Protein AF-A0A3B0YKY9-F1 (afdb_monomer_lite)

Structure (mmCIF, N/CA/C/O backbone):
data_AF-A0A3B0YKY9-F1
#
_entry.id   AF-A0A3B0YKY9-F1
#
loop_
_atom_site.group_PDB
_atom_site.id
_atom_site.type_symbol
_atom_site.label_atom_id
_atom_site.label_alt_id
_atom_site.label_comp_id
_atom_site.label_asym_id
_atom_site.label_entity_id
_atom_site.label_seq_id
_atom_site.pdbx_PDB_ins_code
_atom_site.Cartn_x
_atom_site.Cartn_y
_atom_site.Cartn_z
_atom_site.occupancy
_atom_site.B_iso_or_equiv
_atom_site.auth_seq_id
_atom_site.auth_comp_id
_atom_site.auth_asym_id
_atom_site.auth_atom_id
_atom_site.pdbx_PDB_model_num
ATOM 1 N N . MET A 1 1 ? -10.842 27.990 55.192 1.00 49.34 1 MET A N 1
ATOM 2 C CA . MET A 1 1 ? -11.821 28.606 54.282 1.00 49.34 1 MET A CA 1
ATOM 3 C C . MET A 1 1 ? -11.087 29.762 53.635 1.00 49.34 1 MET A C 1
ATO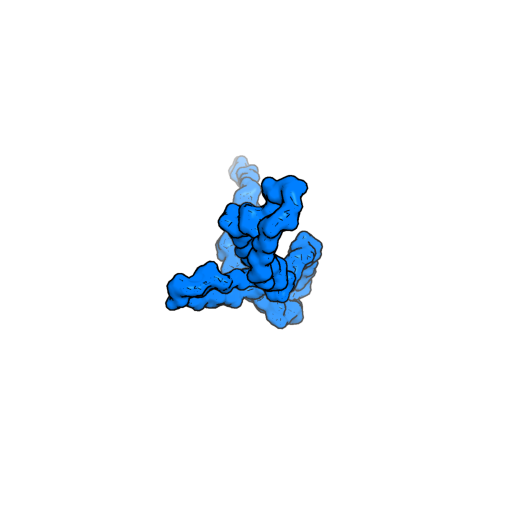M 5 O O . MET A 1 1 ? -10.707 30.657 54.368 1.00 49.34 1 MET A O 1
ATOM 9 N N . ASP A 1 2 ? -10.650 29.740 52.379 1.00 48.62 2 ASP A N 1
ATOM 10 C CA . ASP A 1 2 ? -11.090 28.991 51.201 1.00 48.62 2 ASP A CA 1
ATOM 11 C C . ASP A 1 2 ? -9.946 28.962 50.173 1.00 48.62 2 ASP A C 1
ATOM 13 O O . ASP A 1 2 ? -9.325 29.995 49.948 1.00 48.62 2 ASP A O 1
ATOM 17 N N . ASP A 1 3 ? -9.665 27.807 49.563 1.00 46.00 3 ASP A N 1
ATOM 18 C CA . ASP A 1 3 ? -8.974 27.719 48.261 1.00 46.00 3 ASP A CA 1
ATOM 19 C C . ASP A 1 3 ? -9.223 26.327 47.643 1.00 46.00 3 ASP A C 1
ATOM 21 O O . ASP A 1 3 ? -8.322 25.506 47.478 1.00 46.00 3 ASP A O 1
ATOM 25 N N . MET A 1 4 ? -10.501 26.003 47.407 1.00 52.16 4 MET A N 1
ATOM 26 C CA . MET A 1 4 ? -10.955 24.719 46.841 1.00 52.16 4 MET A CA 1
ATOM 27 C C . MET A 1 4 ? -11.287 24.832 45.342 1.00 52.16 4 MET A C 1
ATOM 29 O O . MET A 1 4 ? -12.009 24.007 44.790 1.00 52.16 4 MET A O 1
ATOM 33 N N . THR A 1 5 ? -10.765 25.865 44.677 1.00 53.44 5 THR A N 1
ATOM 34 C CA . THR A 1 5 ? -10.957 26.138 43.245 1.00 53.44 5 THR A CA 1
ATOM 35 C C . THR A 1 5 ? -9.625 26.452 42.568 1.00 53.44 5 THR A C 1
ATOM 37 O O . THR A 1 5 ? -9.516 27.402 41.797 1.00 53.44 5 THR A O 1
ATOM 40 N N . ARG A 1 6 ? -8.589 25.641 42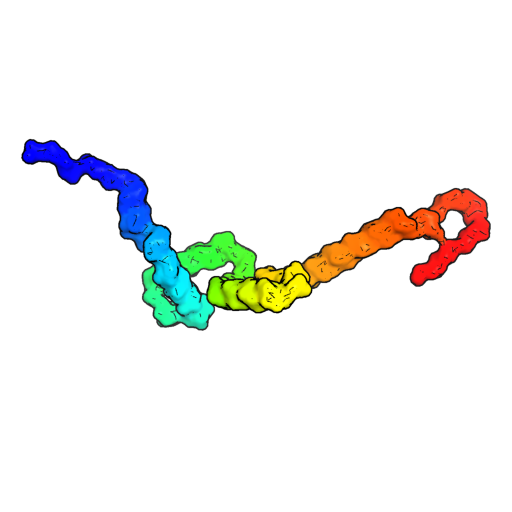.823 1.00 52.78 6 ARG A N 1
ATOM 41 C CA . ARG A 1 6 ? -7.520 25.494 41.829 1.00 52.78 6 ARG A CA 1
ATOM 42 C C . ARG A 1 6 ? -8.132 24.738 40.664 1.00 52.78 6 ARG A C 1
ATOM 44 O O . ARG A 1 6 ? -8.297 23.525 40.746 1.00 52.78 6 ARG A O 1
ATOM 51 N N . GLU A 1 7 ? -8.556 25.500 39.660 1.00 52.34 7 GLU A N 1
ATOM 52 C CA . GLU A 1 7 ? -8.973 25.051 38.335 1.00 52.34 7 GLU A CA 1
ATOM 53 C C . GLU A 1 7 ? -8.305 23.716 38.007 1.00 52.34 7 GLU A C 1
ATOM 55 O O . GLU A 1 7 ? -7.094 23.650 37.786 1.00 52.34 7 GLU A O 1
ATOM 60 N N . SER A 1 8 ? -9.081 22.630 38.067 1.00 59.16 8 SER A N 1
ATOM 61 C CA . SER A 1 8 ? -8.634 21.335 37.572 1.00 59.16 8 SER A CA 1
ATOM 62 C C . SER A 1 8 ? -8.290 21.559 36.108 1.00 59.16 8 SER A C 1
ATOM 64 O O . SER A 1 8 ? -9.185 21.746 35.285 1.00 59.16 8 SER A O 1
ATOM 66 N N . GLY A 1 9 ? -6.993 21.690 35.820 1.00 67.69 9 GLY A N 1
ATOM 67 C CA . GLY A 1 9 ? -6.516 22.093 34.506 1.00 67.69 9 GLY A CA 1
ATOM 68 C C . GLY A 1 9 ? -7.077 21.174 33.429 1.00 67.69 9 GLY A C 1
ATOM 69 O O . GLY A 1 9 ? -7.450 20.035 33.710 1.00 67.69 9 GLY A O 1
ATOM 70 N N . LEU A 1 10 ? -7.103 21.653 32.185 1.00 70.06 10 LEU A N 1
ATOM 71 C CA . LEU A 1 10 ? -7.557 20.886 31.018 1.00 70.06 10 LEU A CA 1
ATOM 72 C C . LEU A 1 10 ? -7.009 19.444 31.017 1.00 70.06 10 LEU A C 1
ATOM 74 O O . LEU A 1 10 ? -7.727 18.514 30.674 1.00 70.06 10 LEU A O 1
ATOM 78 N N . GLN A 1 11 ? -5.774 19.266 31.500 1.00 66.69 11 GLN A N 1
ATOM 79 C CA . GLN A 1 11 ? -5.135 17.970 31.698 1.00 66.69 11 GLN A CA 1
ATOM 80 C C . GLN A 1 11 ? -5.887 17.050 32.677 1.00 66.69 11 GLN A C 1
ATOM 82 O O . GLN A 1 11 ? -6.201 15.929 32.312 1.00 66.69 11 GLN A O 1
ATOM 87 N N . ALA A 1 12 ? -6.266 17.518 33.869 1.00 67.81 12 ALA A N 1
ATOM 88 C CA . ALA A 1 12 ? -7.024 16.718 34.839 1.00 67.81 12 ALA A CA 1
ATOM 89 C C . ALA A 1 12 ? -8.432 16.350 34.324 1.00 67.81 12 ALA A C 1
ATOM 91 O O . ALA A 1 12 ? -8.963 15.277 34.619 1.00 67.81 12 ALA A O 1
ATOM 92 N N . LEU A 1 13 ? -9.035 17.228 33.515 1.00 65.81 13 LEU A N 1
ATOM 93 C CA . LEU A 1 13 ? -10.293 16.947 32.817 1.00 65.81 13 LEU A CA 1
ATOM 94 C C . LEU A 1 13 ? -10.115 15.925 31.682 1.00 65.81 13 LEU A C 1
ATOM 96 O O . LEU A 1 13 ? -11.024 15.144 31.417 1.00 65.81 13 LEU A O 1
ATOM 100 N N . TRP A 1 14 ? -8.962 15.909 31.013 1.00 60.88 14 TRP A N 1
ATOM 101 C CA . TRP A 1 14 ? -8.636 14.924 29.979 1.00 60.88 14 TRP A CA 1
ATOM 102 C C . TRP A 1 14 ? -8.262 13.566 30.569 1.00 60.88 14 TRP A C 1
ATOM 104 O O . TRP A 1 14 ? -8.688 12.548 30.033 1.00 60.88 14 TRP A O 1
ATOM 114 N N . ASP A 1 15 ? -7.558 13.548 31.699 1.00 63.22 15 ASP A N 1
ATOM 115 C CA . ASP A 1 15 ? -7.178 12.329 32.418 1.00 63.22 15 ASP A CA 1
ATOM 116 C C . ASP A 1 15 ? -8.409 11.618 33.013 1.00 63.22 15 ASP A C 1
ATOM 118 O O . ASP A 1 15 ? -8.481 10.391 33.028 1.00 63.22 15 ASP A O 1
ATOM 122 N N . SER A 1 16 ? -9.424 12.383 33.432 1.00 66.12 16 SER A N 1
ATOM 123 C CA . SER A 1 16 ? -10.723 11.853 33.884 1.00 66.12 16 SER A CA 1
ATOM 124 C C . SER A 1 16 ? -11.745 11.646 32.759 1.00 66.12 16 SER A C 1
ATOM 126 O O . SER A 1 16 ? -12.827 11.103 32.996 1.00 66.12 16 SER A O 1
ATOM 128 N N . SER A 1 17 ? -11.425 12.062 31.530 1.00 66.31 17 SER A N 1
ATOM 129 C CA . SER A 1 17 ? -12.291 11.843 30.375 1.00 66.31 17 SER A CA 1
ATOM 130 C C . SER A 1 17 ? -12.337 10.360 30.017 1.00 66.31 17 SER A C 1
ATOM 132 O O . SER A 1 17 ? -11.378 9.612 30.196 1.00 66.31 17 SER A O 1
ATOM 134 N N . GLN A 1 18 ? -13.447 9.929 29.423 1.00 62.91 18 GLN A N 1
ATOM 135 C CA . GLN A 1 18 ? -13.611 8.556 28.932 1.00 62.91 18 GLN A CA 1
ATOM 136 C C . GLN A 1 18 ? -12.550 8.183 27.888 1.00 62.91 18 GLN A C 1
ATOM 138 O O . GLN A 1 18 ? -12.261 7.007 27.719 1.00 62.91 18 GLN A O 1
ATOM 143 N N . LEU A 1 19 ? -11.968 9.185 27.221 1.00 62.34 19 LEU A N 1
ATOM 144 C CA . LEU A 1 19 ? -10.919 9.061 26.207 1.00 62.34 19 LEU A CA 1
ATOM 145 C C . LEU A 1 19 ? -9.496 9.148 26.784 1.00 62.34 19 LEU A C 1
ATOM 147 O O . LEU A 1 19 ? -8.540 9.245 26.013 1.00 62.34 19 LEU A O 1
ATOM 151 N N . SER A 1 20 ? -9.337 9.165 28.111 1.00 69.00 20 SER A N 1
ATOM 152 C CA . SER A 1 20 ? -8.012 9.172 28.727 1.00 69.00 20 SER A CA 1
ATOM 153 C C . SER A 1 20 ? -7.228 7.919 28.333 1.00 69.00 20 SER A C 1
ATOM 155 O O . SER A 1 20 ? -7.794 6.838 28.142 1.00 69.00 20 SER A O 1
ATOM 157 N N . GLY A 1 21 ? -5.907 8.057 28.195 1.00 64.56 21 GLY A N 1
ATOM 158 C CA . GLY A 1 21 ? -5.037 6.969 27.736 1.00 64.56 21 GLY A CA 1
ATOM 159 C C . GLY A 1 21 ? -5.111 5.706 28.603 1.00 64.56 21 GLY A C 1
ATOM 160 O O . GLY A 1 21 ? -4.875 4.611 28.103 1.00 64.56 21 GLY A O 1
ATOM 161 N N . GLU A 1 22 ? -5.506 5.833 29.872 1.00 70.88 22 GLU A N 1
ATOM 162 C CA . GLU A 1 22 ? -5.717 4.703 30.786 1.00 70.88 22 GLU A CA 1
ATOM 163 C C . GLU A 1 22 ? -6.915 3.827 30.382 1.00 70.88 22 GLU A C 1
ATOM 165 O O . GLU A 1 22 ? -6.880 2.609 30.552 1.00 70.88 22 GLU A O 1
ATOM 170 N N . ASN A 1 23 ? -7.945 4.418 29.767 1.00 78.69 23 ASN A N 1
ATOM 171 C CA . ASN A 1 23 ? -9.129 3.711 29.275 1.00 78.69 23 ASN A CA 1
ATOM 172 C C . ASN A 1 23 ? -8.967 3.190 27.838 1.00 78.69 23 ASN A C 1
ATOM 174 O O . ASN A 1 23 ? -9.884 2.559 27.305 1.00 78.69 23 ASN A O 1
ATOM 178 N N . ALA A 1 24 ? -7.813 3.419 27.202 1.00 79.19 24 ALA A N 1
ATOM 179 C CA . ALA A 1 24 ? -7.602 3.115 25.789 1.00 79.19 24 ALA A CA 1
ATOM 180 C C . ALA A 1 24 ? -7.860 1.638 25.454 1.00 79.19 24 ALA A C 1
ATOM 182 O O . ALA A 1 24 ? -8.599 1.350 24.518 1.00 79.19 24 ALA A O 1
ATOM 183 N N . ALA A 1 25 ? -7.339 0.704 26.256 1.00 81.06 25 ALA A N 1
ATOM 184 C CA . ALA A 1 25 ? -7.535 -0.731 26.027 1.00 81.06 25 ALA A CA 1
ATOM 185 C C . ALA A 1 25 ? -9.010 -1.162 26.155 1.00 81.06 25 ALA A C 1
ATOM 187 O O . ALA A 1 25 ? -9.472 -2.044 25.432 1.00 81.06 25 ALA A O 1
ATOM 188 N N . TYR A 1 26 ? -9.763 -0.530 27.062 1.00 83.88 26 TYR A N 1
ATOM 189 C CA . TYR A 1 26 ? -11.194 -0.791 27.220 1.00 83.88 26 TYR A CA 1
ATOM 190 C C . TYR A 1 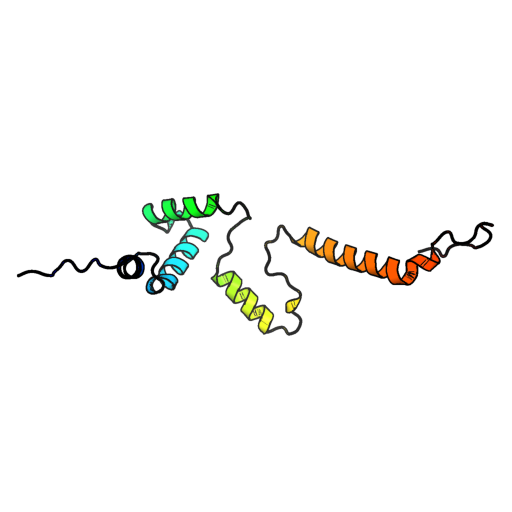26 ? -11.988 -0.267 26.019 1.00 83.88 26 TYR A C 1
ATOM 192 O O . TYR A 1 26 ? -12.809 -0.990 25.455 1.00 83.88 26 TYR A O 1
ATOM 200 N N . LEU A 1 27 ? -11.719 0.974 25.603 1.00 85.62 27 LEU A N 1
ATOM 201 C CA . LEU A 1 27 ? -12.356 1.581 24.436 1.00 85.62 27 LEU A CA 1
ATOM 202 C C . LEU A 1 27 ? -12.047 0.825 23.148 1.00 85.62 27 LEU A C 1
ATOM 204 O O . LEU A 1 27 ? -12.926 0.674 22.305 1.00 85.62 27 LEU A O 1
ATOM 208 N N . GLU A 1 28 ? -10.819 0.336 23.014 1.00 82.12 28 GLU A N 1
ATOM 209 C CA . GLU A 1 28 ? -10.392 -0.487 21.893 1.00 82.12 28 GLU A CA 1
ATOM 210 C C . GLU A 1 28 ? -11.225 -1.770 21.821 1.00 82.12 28 GLU A C 1
ATOM 212 O O . GLU A 1 28 ? -11.874 -2.012 20.807 1.00 82.12 28 GLU A O 1
ATOM 217 N N . GLY A 1 29 ? -11.315 -2.534 22.915 1.00 85.81 29 GLY A N 1
ATOM 218 C CA . GLY A 1 29 ? -12.146 -3.741 22.957 1.00 85.81 29 GLY A CA 1
ATOM 219 C C . GLY A 1 29 ? -13.633 -3.460 22.708 1.00 85.81 29 GLY A C 1
ATOM 220 O O . GLY A 1 29 ? -14.315 -4.229 22.028 1.00 85.81 29 GLY A O 1
ATOM 221 N N . LEU A 1 30 ? -14.142 -2.329 23.205 1.00 88.25 30 LEU A N 1
ATOM 222 C CA . LEU A 1 30 ? -15.522 -1.906 22.974 1.00 88.25 30 LEU A CA 1
ATOM 223 C C . LEU A 1 30 ? -15.780 -1.552 21.503 1.00 88.25 30 LEU A C 1
ATOM 225 O O . LEU A 1 30 ? -16.826 -1.903 20.953 1.00 88.25 30 LEU A O 1
ATOM 229 N N . TYR A 1 31 ? -14.829 -0.881 20.857 1.00 86.44 31 TYR A N 1
ATOM 230 C CA . TYR A 1 31 ? -14.903 -0.559 19.437 1.00 86.44 31 TYR A CA 1
ATOM 231 C C . TYR A 1 31 ? -14.769 -1.812 18.565 1.00 86.44 31 TYR A C 1
ATOM 233 O O . TYR A 1 31 ? -15.483 -1.954 17.576 1.00 86.44 31 TYR A O 1
ATOM 241 N N . GLU A 1 32 ? -13.931 -2.776 18.948 1.00 86.12 32 GLU A N 1
ATOM 242 C CA . GLU A 1 32 ? -13.853 -4.067 18.259 1.00 86.12 32 GLU A CA 1
ATOM 243 C C . GLU A 1 32 ? -15.168 -4.844 18.331 1.00 86.12 32 GLU A C 1
ATOM 245 O O . GLU A 1 32 ? -15.619 -5.382 17.317 1.00 86.12 32 GLU A O 1
ATOM 250 N N . ALA A 1 33 ? -15.821 -4.858 19.497 1.00 87.31 33 ALA A N 1
ATOM 251 C CA . ALA A 1 33 ? -17.149 -5.444 19.640 1.00 87.31 33 ALA A CA 1
ATOM 252 C C . ALA A 1 33 ? -18.173 -4.732 18.739 1.00 87.31 33 ALA A C 1
ATOM 254 O O . ALA A 1 33 ? -18.952 -5.400 18.062 1.00 87.31 33 ALA A O 1
ATOM 255 N N . TYR A 1 34 ? -18.121 -3.397 18.659 1.00 87.56 34 TYR A N 1
ATOM 256 C CA . TYR A 1 34 ? -18.954 -2.607 17.748 1.00 87.56 34 TYR A CA 1
ATOM 257 C C . TYR A 1 34 ? -18.721 -2.963 16.269 1.00 87.56 34 TYR A C 1
ATOM 259 O O . TYR A 1 34 ? -19.688 -3.118 15.522 1.00 87.56 34 TYR A O 1
ATOM 267 N N . LEU A 1 35 ? -17.462 -3.138 15.848 1.00 84.81 35 LEU A N 1
ATOM 268 C CA . LEU A 1 35 ? -17.113 -3.536 14.479 1.00 84.81 35 LEU A CA 1
ATOM 269 C C . LEU A 1 35 ? -17.610 -4.948 14.127 1.00 84.81 35 LEU A C 1
ATOM 271 O O . LEU A 1 35 ? -17.959 -5.194 12.974 1.00 84.81 35 LEU A O 1
ATOM 275 N N . GLN A 1 36 ? -17.651 -5.873 15.093 1.00 83.81 36 GLN A N 1
ATOM 276 C CA . GLN A 1 36 ? -18.203 -7.218 14.883 1.00 83.81 36 GLN A CA 1
ATOM 277 C C . GLN A 1 36 ? -19.734 -7.227 14.888 1.00 83.81 36 GLN A C 1
ATOM 279 O O . GLN A 1 36 ? -20.357 -7.868 14.041 1.00 83.81 36 GLN A O 1
ATOM 284 N N . ASN A 1 37 ? -20.344 -6.545 15.858 1.00 83.56 37 ASN A N 1
ATOM 285 C CA . ASN A 1 37 ? -21.786 -6.454 16.003 1.00 83.56 37 ASN A CA 1
ATOM 286 C C . ASN A 1 37 ? -22.196 -5.097 16.607 1.00 83.56 37 ASN A C 1
ATOM 288 O O . ASN A 1 37 ? -22.107 -4.902 17.819 1.00 83.56 37 ASN A O 1
ATOM 292 N N . PRO A 1 38 ? -22.772 -4.183 15.810 1.00 83.56 38 PRO A N 1
ATOM 293 C CA . PRO A 1 38 ? -23.215 -2.883 16.310 1.00 83.56 38 PRO A CA 1
ATOM 294 C C . PRO A 1 38 ? -24.278 -2.949 17.419 1.00 83.56 38 PRO A C 1
ATOM 296 O O . PRO A 1 38 ? -24.462 -1.971 18.139 1.00 83.56 38 PRO A O 1
ATOM 299 N N . ALA A 1 39 ? -24.993 -4.073 17.560 1.00 85.69 39 ALA A N 1
ATOM 300 C CA . ALA A 1 39 ? -26.011 -4.268 18.593 1.00 85.69 39 ALA A CA 1
ATOM 301 C C . ALA A 1 39 ? -25.446 -4.750 19.943 1.00 85.69 39 ALA A C 1
ATOM 303 O O . ALA A 1 39 ? -26.182 -4.765 20.927 1.00 85.69 39 ALA A O 1
ATOM 304 N N . SER A 1 40 ? -24.169 -5.150 20.021 1.00 86.25 40 SER A N 1
ATOM 305 C CA . SER A 1 40 ? -23.553 -5.591 21.284 1.00 86.25 40 SER A CA 1
ATOM 306 C C . SER A 1 40 ? -23.070 -4.435 22.161 1.00 86.25 40 SER A C 1
ATOM 308 O O . SER A 1 40 ? -22.586 -4.658 23.268 1.00 86.25 40 SER A O 1
ATOM 310 N N . VAL A 1 41 ? -23.165 -3.204 21.661 1.00 89.19 41 VAL A N 1
ATOM 311 C CA . VAL A 1 41 ? -22.662 -1.995 22.309 1.00 89.19 41 VAL A CA 1
ATOM 312 C C . VAL A 1 41 ? -23.833 -1.074 22.645 1.00 89.19 41 VAL A C 1
ATOM 314 O O . VAL A 1 41 ? -24.856 -1.071 21.963 1.00 89.19 41 VAL A O 1
ATOM 317 N N . SER A 1 42 ? -23.714 -0.303 23.728 1.00 90.31 42 SER A N 1
ATOM 318 C CA . SER A 1 42 ? -24.789 0.593 24.157 1.00 90.31 42 SER A CA 1
ATOM 319 C C . SER A 1 42 ? -25.066 1.696 23.128 1.00 90.31 42 SER A C 1
ATOM 321 O O . SER A 1 42 ? -24.175 2.143 22.406 1.00 90.31 42 SER A O 1
ATOM 323 N N . GLU A 1 43 ? -26.305 2.192 23.105 1.00 86.69 43 GLU A N 1
ATOM 324 C CA . GLU A 1 43 ? -26.749 3.248 22.179 1.00 86.69 43 GLU A CA 1
ATOM 325 C C . GLU A 1 43 ? -25.896 4.527 22.251 1.00 86.69 43 GLU A C 1
ATOM 327 O O . GLU A 1 43 ? -25.690 5.203 21.244 1.00 86.69 43 GLU A O 1
ATOM 332 N N . VAL A 1 44 ? -25.362 4.857 23.433 1.00 88.44 44 VAL A N 1
ATOM 333 C CA . VAL A 1 44 ? -24.475 6.018 23.620 1.00 88.44 44 VAL A CA 1
ATOM 334 C C . VAL A 1 44 ? -23.184 5.841 22.819 1.00 88.44 44 VAL A C 1
ATOM 336 O O . VAL A 1 44 ? -22.799 6.724 22.054 1.00 88.44 44 VAL A O 1
ATOM 339 N N . TRP A 1 45 ? -22.549 4.678 22.953 1.00 88.75 45 TRP A N 1
ATOM 340 C CA . TRP A 1 45 ? -21.307 4.349 22.257 1.00 88.75 45 TRP A CA 1
ATOM 341 C C . TRP A 1 45 ? -21.518 4.149 20.761 1.00 88.75 45 TRP A C 1
ATOM 343 O O . TRP A 1 45 ? -20.711 4.614 19.961 1.00 88.75 45 TRP A O 1
ATOM 353 N N . LYS A 1 46 ? -22.642 3.550 20.368 1.00 87.00 46 LYS A N 1
ATOM 354 C CA . LYS A 1 46 ? -23.036 3.416 18.966 1.00 87.00 46 LYS A CA 1
ATOM 355 C C . LYS A 1 46 ? -23.104 4.775 18.262 1.00 87.00 46 LYS A C 1
ATOM 357 O O . LYS A 1 46 ? -22.442 4.969 17.247 1.00 87.00 46 LYS A O 1
ATOM 362 N N . ARG A 1 47 ? -23.825 5.747 18.835 1.00 86.88 47 ARG A N 1
ATOM 363 C CA . ARG A 1 47 ? -23.920 7.117 18.287 1.00 86.88 47 ARG A CA 1
ATOM 364 C C . ARG A 1 47 ? -22.560 7.807 18.195 1.00 86.88 47 ARG A C 1
ATOM 366 O O . ARG A 1 47 ? -22.287 8.527 17.233 1.00 86.88 47 ARG A O 1
ATOM 373 N N . PHE A 1 48 ? -21.705 7.587 19.191 1.00 86.00 48 PHE A N 1
ATOM 374 C CA . PHE A 1 48 ? -20.346 8.116 19.184 1.00 86.00 48 PHE A CA 1
ATOM 375 C C . PHE A 1 48 ? -19.520 7.527 18.027 1.00 86.00 48 PHE A C 1
ATOM 377 O O . PHE A 1 48 ? -18.974 8.277 17.219 1.00 86.00 48 PHE A O 1
ATOM 384 N N . PHE A 1 49 ? -19.496 6.200 17.873 1.00 85.31 49 PHE A N 1
ATOM 385 C CA . PHE A 1 49 ? -18.736 5.527 16.814 1.00 85.31 49 PHE A CA 1
ATOM 386 C C . PHE A 1 49 ? -19.277 5.795 15.402 1.00 85.31 49 PHE A C 1
ATOM 388 O O . PHE A 1 49 ? -18.495 5.928 14.461 1.00 85.31 49 PHE A O 1
ATOM 395 N N . GLU A 1 50 ? -20.590 5.973 15.239 1.00 83.38 50 GLU A N 1
ATOM 396 C CA . GLU A 1 50 ? -21.192 6.418 13.973 1.00 83.38 50 GLU A CA 1
ATOM 397 C C . GLU A 1 50 ? -20.664 7.787 13.516 1.00 83.38 50 GLU A C 1
ATOM 399 O O . GLU A 1 50 ? -20.576 8.047 12.314 1.00 83.38 50 GLU A O 1
ATOM 404 N N . THR A 1 51 ? -20.287 8.659 14.455 1.00 82.44 51 THR A N 1
ATOM 405 C CA . THR A 1 51 ? -19.691 9.964 14.136 1.00 82.44 51 THR A CA 1
ATOM 406 C C . THR A 1 51 ? -18.276 9.805 13.570 1.00 82.44 51 THR A C 1
ATOM 408 O O . THR A 1 51 ? -17.906 10.527 12.644 1.00 82.44 51 THR A O 1
ATOM 411 N N . LEU A 1 52 ? -17.508 8.823 14.060 1.00 74.69 52 LEU A N 1
ATOM 412 C CA . LEU A 1 52 ? -16.151 8.532 13.581 1.00 74.69 52 LEU A CA 1
ATOM 413 C C . LEU A 1 52 ? -16.143 7.915 12.177 1.00 74.69 52 LEU A C 1
ATOM 415 O O . LEU A 1 52 ? -15.307 8.270 11.352 1.00 74.69 52 LEU A O 1
ATOM 419 N N . ALA A 1 53 ? -17.100 7.038 11.865 1.00 65.62 53 ALA A N 1
ATOM 420 C CA . ALA A 1 53 ? -17.163 6.384 10.555 1.00 65.62 53 ALA A CA 1
ATOM 421 C C . ALA A 1 53 ? -17.387 7.370 9.387 1.00 65.62 53 ALA A C 1
ATOM 423 O O . ALA A 1 53 ? -17.023 7.081 8.250 1.00 65.62 53 ALA A O 1
ATOM 424 N N . ARG A 1 54 ? -17.983 8.544 9.647 1.00 59.41 54 ARG A N 1
ATOM 425 C CA . ARG A 1 54 ? -18.318 9.538 8.609 1.00 59.41 54 ARG A CA 1
ATOM 426 C C . ARG A 1 54 ? -17.151 10.431 8.202 1.00 59.41 54 ARG A C 1
ATOM 428 O O . ARG A 1 54 ? -17.152 10.947 7.088 1.00 59.41 54 ARG A O 1
ATOM 435 N N . THR A 1 55 ? -16.184 10.662 9.086 1.00 56.62 55 THR A N 1
ATOM 436 C CA . THR A 1 55 ? -15.027 11.520 8.778 1.00 56.62 55 THR A CA 1
ATOM 437 C C . THR A 1 55 ? -14.009 10.794 7.907 1.00 56.62 55 THR A C 1
ATOM 439 O O . THR A 1 55 ? -13.321 11.417 7.100 1.00 56.62 55 THR A O 1
ATOM 442 N N . ASN A 1 56 ? -13.957 9.470 8.022 1.00 54.62 56 ASN A N 1
ATOM 443 C CA . ASN A 1 56 ? -12.944 8.637 7.408 1.00 54.62 56 ASN A CA 1
ATOM 444 C C . ASN A 1 56 ? -13.513 7.895 6.188 1.00 54.62 56 ASN A C 1
ATOM 446 O O . ASN A 1 56 ? -13.557 6.675 6.185 1.00 54.62 56 ASN A O 1
ATOM 450 N N . ASN A 1 57 ? -13.916 8.612 5.124 1.00 54.31 57 ASN A N 1
ATOM 451 C CA . ASN A 1 57 ? -14.398 8.076 3.822 1.00 54.31 57 ASN A CA 1
ATOM 452 C C . ASN A 1 57 ? -13.460 7.036 3.125 1.00 54.31 57 ASN A C 1
ATOM 454 O O . ASN A 1 57 ? -13.615 6.726 1.945 1.00 54.31 57 ASN A O 1
ATOM 458 N N . GLN A 1 58 ? -12.466 6.499 3.828 1.00 54.38 58 GLN A N 1
ATOM 459 C CA . GLN A 1 58 ? -11.490 5.496 3.444 1.00 54.38 58 GLN A CA 1
ATOM 460 C C . GLN A 1 58 ? -11.854 4.100 3.986 1.00 54.38 58 GLN A C 1
ATOM 462 O O . GLN A 1 58 ? -11.141 3.528 4.805 1.00 54.38 58 GLN A O 1
ATOM 467 N N . GLY A 1 59 ? -12.913 3.505 3.437 1.00 55.88 59 GLY A N 1
ATOM 468 C CA . GLY A 1 59 ? -13.139 2.056 3.481 1.00 55.88 59 GLY A CA 1
ATOM 469 C C . GLY A 1 59 ? -13.456 1.445 4.853 1.00 55.88 59 GLY A C 1
ATOM 470 O O . GLY A 1 59 ? -13.424 2.089 5.893 1.00 55.88 59 GLY A O 1
ATOM 471 N N . ILE A 1 60 ? -13.799 0.156 4.827 1.00 58.72 60 ILE A N 1
ATOM 472 C CA . ILE A 1 60 ? -14.165 -0.635 6.008 1.00 58.72 60 ILE A CA 1
ATOM 473 C C . ILE A 1 60 ? -13.022 -0.557 7.038 1.00 58.72 60 ILE A C 1
ATOM 475 O O . ILE A 1 60 ? -11.854 -0.794 6.704 1.00 58.72 60 ILE A O 1
ATOM 479 N N . GLU A 1 61 ? -13.346 -0.166 8.272 1.00 65.12 61 GLU A N 1
ATOM 480 C CA . GLU A 1 61 ? -12.400 -0.138 9.391 1.00 65.12 61 GLU A CA 1
ATOM 481 C C . GLU A 1 61 ? -12.019 -1.571 9.784 1.00 65.12 61 GLU A C 1
ATOM 483 O O . GLU A 1 61 ? -12.871 -2.447 9.939 1.00 65.12 61 GLU A O 1
ATOM 488 N N . CYS A 1 62 ? -10.716 -1.828 9.875 1.00 64.69 62 CYS A N 1
ATOM 489 C CA . CYS A 1 62 ? -10.169 -3.142 10.199 1.00 64.69 62 CYS A CA 1
ATOM 490 C C . CYS A 1 62 ? -10.111 -3.295 11.726 1.00 64.69 62 CYS A C 1
ATOM 492 O O . CYS A 1 62 ? -9.667 -2.371 12.404 1.00 64.69 62 CYS A O 1
ATOM 494 N N . SER A 1 63 ? -10.473 -4.460 12.277 1.00 74.81 63 SER A N 1
ATOM 495 C CA . SER A 1 63 ? -10.211 -4.744 13.700 1.00 74.81 63 SER A CA 1
ATOM 496 C C . SER A 1 63 ? -8.708 -4.665 13.987 1.00 74.81 63 SER A C 1
ATOM 498 O O . SER A 1 63 ? -7.880 -5.182 13.226 1.00 74.81 63 SER A O 1
ATOM 500 N N . HIS A 1 64 ? -8.356 -4.030 15.102 1.00 72.75 64 HIS A N 1
ATOM 501 C CA . HIS A 1 64 ? -6.968 -3.842 15.497 1.00 72.75 64 HIS A CA 1
ATOM 502 C C . HIS A 1 64 ? -6.294 -5.175 15.862 1.00 72.75 64 HIS A C 1
ATOM 504 O O . HIS A 1 64 ? -5.142 -5.409 15.490 1.00 72.75 64 HIS A O 1
ATOM 510 N N . ALA A 1 65 ? -7.027 -6.114 16.466 1.00 74.44 65 ALA A N 1
ATOM 511 C CA . ALA A 1 65 ? -6.583 -7.486 16.685 1.00 74.44 65 ALA A CA 1
ATOM 512 C C . ALA A 1 65 ? -6.164 -8.181 15.377 1.00 74.44 65 ALA A C 1
ATOM 514 O O . ALA A 1 65 ? -5.105 -8.812 15.326 1.00 74.44 65 ALA A O 1
ATOM 515 N N . ALA A 1 66 ? -6.938 -8.015 14.299 1.00 75.31 66 ALA A N 1
ATOM 516 C CA . ALA A 1 66 ? -6.593 -8.572 12.990 1.00 75.31 66 ALA A CA 1
ATOM 517 C C . ALA A 1 66 ? -5.309 -7.942 12.418 1.00 75.31 66 ALA A C 1
ATOM 519 O O . ALA A 1 66 ? -4.459 -8.653 11.878 1.00 75.31 66 ALA A O 1
ATOM 520 N N . ALA A 1 67 ? -5.123 -6.628 12.588 1.00 74.00 67 ALA A N 1
ATOM 521 C CA . ALA A 1 67 ? -3.906 -5.932 12.169 1.00 74.00 67 ALA A CA 1
ATOM 522 C C . ALA A 1 67 ? -2.667 -6.394 12.960 1.00 74.00 67 ALA A C 1
ATOM 524 O O . ALA A 1 67 ? -1.616 -6.668 12.375 1.00 74.00 67 ALA A O 1
ATOM 525 N N . ARG A 1 68 ? -2.795 -6.553 14.284 1.00 78.00 68 ARG A N 1
ATOM 526 C CA . ARG A 1 68 ? -1.730 -7.082 15.152 1.00 78.00 68 ARG A CA 1
ATOM 527 C C . ARG A 1 68 ? -1.338 -8.503 14.770 1.00 78.00 68 ARG A C 1
ATOM 529 O O . ARG A 1 68 ? -0.152 -8.822 14.728 1.00 78.00 68 ARG A O 1
ATOM 536 N N . GLU A 1 69 ? -2.320 -9.350 14.489 1.00 78.38 69 GLU A N 1
ATOM 537 C CA . GLU A 1 69 ? -2.091 -10.734 14.087 1.00 78.38 69 GLU A CA 1
ATOM 538 C C . GLU A 1 69 ? -1.402 -10.817 12.717 1.00 78.38 69 GLU A C 1
ATOM 540 O O . GLU A 1 69 ? -0.423 -11.551 12.561 1.00 78.38 69 GLU A O 1
ATOM 545 N N . ALA A 1 70 ? -1.828 -9.997 11.753 1.00 74.75 70 ALA A N 1
ATOM 546 C CA . ALA A 1 70 ? -1.168 -9.881 10.455 1.00 74.75 70 ALA A CA 1
ATOM 547 C C . ALA A 1 70 ? 0.298 -9.441 10.601 1.00 74.75 70 ALA A C 1
ATOM 549 O O . ALA A 1 70 ? 1.193 -10.059 10.022 1.00 74.75 70 ALA A O 1
ATOM 550 N N . MET A 1 71 ? 0.567 -8.436 11.440 1.00 75.19 71 MET A N 1
ATOM 551 C CA . MET A 1 71 ? 1.930 -7.987 11.733 1.00 75.19 71 MET A CA 1
ATOM 552 C C . MET A 1 71 ? 2.756 -9.086 12.416 1.00 75.19 71 MET A C 1
ATOM 554 O O . MET A 1 71 ? 3.910 -9.310 12.056 1.00 75.19 71 MET A O 1
ATOM 558 N N . ARG A 1 72 ? 2.164 -9.838 13.350 1.00 81.12 72 ARG A N 1
ATOM 559 C CA . ARG A 1 72 ? 2.818 -10.972 14.020 1.00 81.12 72 ARG A CA 1
ATOM 560 C C . ARG A 1 72 ? 3.232 -12.064 13.031 1.00 81.12 72 ARG A C 1
ATOM 562 O O . ARG A 1 72 ? 4.317 -12.631 13.168 1.00 81.12 72 ARG A O 1
ATOM 569 N N . LEU A 1 73 ? 2.377 -12.376 12.058 1.00 78.69 73 LEU A N 1
ATOM 570 C CA . LEU A 1 73 ? 2.675 -13.332 10.990 1.00 78.69 73 LEU A CA 1
ATOM 571 C C . LEU A 1 73 ? 3.753 -12.794 10.041 1.00 78.69 73 LEU A C 1
ATOM 573 O O . LEU A 1 73 ? 4.655 -13.547 9.671 1.00 78.69 73 LEU A O 1
ATOM 577 N N . ALA A 1 74 ? 3.712 -11.498 9.723 1.00 72.81 74 ALA A N 1
ATOM 578 C CA . ALA A 1 74 ? 4.710 -10.846 8.883 1.00 72.81 74 ALA A CA 1
ATOM 579 C C . ALA A 1 74 ? 6.113 -10.888 9.508 1.00 72.81 74 ALA A C 1
ATOM 581 O O . ALA A 1 74 ? 7.076 -11.215 8.826 1.00 72.81 74 ALA A O 1
ATOM 582 N N . THR A 1 75 ? 6.244 -10.673 10.820 1.00 72.31 75 THR A N 1
ATOM 583 C CA . THR A 1 75 ? 7.547 -10.762 11.506 1.00 72.31 75 THR A CA 1
ATOM 584 C C . THR A 1 75 ? 8.101 -12.192 11.552 1.00 72.31 75 THR A C 1
ATOM 586 O O . THR A 1 75 ? 9.309 -12.389 11.651 1.00 72.31 75 THR A O 1
ATOM 589 N N . ARG A 1 76 ? 7.239 -13.217 11.477 1.00 75.94 76 ARG A N 1
ATOM 590 C CA . ARG A 1 76 ? 7.657 -14.632 11.470 1.00 75.94 76 ARG A CA 1
ATOM 591 C C . ARG A 1 76 ? 8.133 -15.121 10.106 1.00 75.94 76 ARG A C 1
ATOM 593 O O . ARG A 1 76 ? 8.813 -16.141 10.039 1.00 75.94 76 ARG A O 1
ATOM 600 N N . GLN A 1 77 ? 7.777 -14.424 9.034 1.00 68.75 77 GLN A N 1
ATOM 601 C CA . GLN A 1 77 ? 8.210 -14.751 7.686 1.00 68.75 77 GLN A CA 1
ATOM 602 C C . GLN A 1 77 ? 9.183 -13.668 7.205 1.00 68.75 77 GLN A C 1
ATOM 604 O O . GLN A 1 77 ? 8.751 -12.561 6.900 1.00 68.75 77 GLN A O 1
ATOM 609 N N . PRO A 1 78 ? 10.490 -13.954 7.063 1.00 60.12 78 PRO A N 1
ATOM 610 C CA . PRO A 1 78 ? 11.472 -12.939 6.664 1.00 60.12 78 PRO A CA 1
ATOM 611 C C . PRO A 1 78 ? 11.193 -12.333 5.277 1.00 60.12 78 PRO A C 1
ATOM 613 O O . PRO A 1 78 ? 11.699 -11.262 4.966 1.00 60.12 78 PRO A O 1
ATOM 616 N N . ASN A 1 79 ? 10.352 -12.985 4.464 1.00 58.50 79 ASN A N 1
ATOM 617 C CA . ASN A 1 79 ? 9.925 -12.499 3.152 1.00 58.50 79 ASN A CA 1
ATOM 618 C C . ASN A 1 79 ? 8.502 -11.895 3.132 1.00 58.50 79 ASN A C 1
ATOM 620 O O . ASN A 1 79 ? 8.005 -11.546 2.065 1.00 58.50 79 ASN A O 1
ATOM 624 N N . ALA A 1 80 ? 7.827 -11.769 4.281 1.00 54.94 80 ALA A N 1
ATOM 625 C CA . ALA A 1 80 ? 6.464 -11.230 4.361 1.00 54.94 80 ALA A CA 1
ATOM 626 C C . ALA A 1 80 ? 6.393 -9.700 4.462 1.00 54.94 80 ALA A C 1
ATOM 628 O O . ALA A 1 80 ? 5.299 -9.142 4.443 1.00 54.94 80 ALA A O 1
ATOM 629 N N . LEU A 1 81 ? 7.535 -9.004 4.441 1.00 53.31 81 LEU A N 1
ATOM 630 C CA . LEU A 1 81 ? 7.590 -7.550 4.220 1.00 53.31 81 LEU A CA 1
ATOM 631 C C . LEU A 1 81 ? 7.082 -7.126 2.822 1.00 53.31 81 LEU A C 1
ATOM 633 O O . LEU A 1 81 ? 7.110 -5.945 2.494 1.00 53.31 81 LEU A O 1
ATOM 637 N N . LEU A 1 82 ? 6.617 -8.077 2.003 1.00 52.69 82 LEU A N 1
ATOM 638 C CA . LEU A 1 82 ? 6.035 -7.850 0.680 1.00 52.69 82 LEU A CA 1
ATOM 639 C C . LEU A 1 82 ? 4.504 -7.971 0.638 1.00 52.69 82 LEU A C 1
ATOM 641 O O . LEU A 1 82 ? 3.933 -7.843 -0.442 1.00 52.69 82 LEU A O 1
ATOM 645 N N . LEU A 1 83 ? 3.829 -8.220 1.768 1.00 49.00 83 LEU A N 1
ATOM 646 C CA . LEU A 1 83 ? 2.366 -8.215 1.808 1.00 49.00 83 LEU A CA 1
ATOM 647 C C . LEU A 1 83 ? 1.865 -6.901 2.416 1.00 49.00 83 LEU A C 1
ATOM 649 O O . LEU A 1 83 ? 2.057 -6.671 3.613 1.00 49.00 83 LEU A O 1
ATOM 653 N N . PRO A 1 84 ? 1.225 -6.029 1.621 1.00 47.81 84 PRO A N 1
ATOM 654 C CA . PRO A 1 84 ? 0.643 -4.814 2.149 1.00 47.81 84 PRO A CA 1
ATOM 655 C C . PRO A 1 84 ? -0.530 -5.196 3.061 1.00 47.81 84 PRO A C 1
ATOM 657 O O . PRO A 1 84 ? -1.516 -5.787 2.627 1.00 47.81 84 PRO A O 1
ATOM 660 N N . VAL A 1 85 ? -0.448 -4.816 4.341 1.00 51.91 85 VAL A N 1
ATOM 661 C CA . VAL A 1 85 ? -1.569 -4.791 5.311 1.00 51.91 85 VAL A CA 1
ATOM 662 C C . VAL A 1 85 ? -2.525 -3.626 4.977 1.00 51.91 85 VAL A C 1
ATOM 664 O O . VAL A 1 85 ? -3.090 -2.958 5.836 1.00 51.91 85 VAL A O 1
ATOM 667 N N . VAL A 1 86 ? -2.712 -3.346 3.687 1.00 46.84 86 VAL A N 1
ATOM 668 C CA . VAL A 1 86 ? -3.552 -2.264 3.186 1.00 46.84 86 VAL A CA 1
ATOM 669 C C . VAL A 1 86 ? -4.733 -2.891 2.464 1.00 46.84 86 VAL A C 1
ATOM 671 O O . VAL A 1 86 ? -4.591 -3.617 1.487 1.00 46.84 86 VAL A O 1
ATOM 674 N N . ARG A 1 87 ? -5.907 -2.622 3.041 1.00 45.38 87 ARG A N 1
ATOM 675 C CA . ARG A 1 87 ? -7.270 -2.744 2.510 1.00 45.38 87 ARG A CA 1
ATOM 676 C C . ARG A 1 87 ? -7.355 -3.238 1.057 1.00 45.38 87 ARG A C 1
ATOM 678 O O . ARG A 1 87 ? -6.881 -2.583 0.132 1.00 45.38 87 ARG A O 1
ATOM 685 N N . ALA A 1 88 ? -8.112 -4.322 0.870 1.00 47.78 88 ALA A N 1
ATOM 686 C CA . ALA A 1 88 ? -8.401 -5.048 -0.376 1.00 47.78 88 ALA A CA 1
ATOM 687 C C . ALA A 1 88 ? -9.015 -4.235 -1.551 1.00 47.78 88 ALA A C 1
ATOM 689 O O . ALA A 1 88 ? -9.517 -4.813 -2.508 1.00 47.78 88 ALA A O 1
ATOM 690 N N . GLN A 1 89 ? -8.982 -2.903 -1.508 1.00 49.97 89 GLN A N 1
ATOM 691 C CA . GLN A 1 89 ? -9.359 -1.987 -2.590 1.00 49.97 89 GLN A CA 1
ATOM 692 C C . GLN A 1 89 ? -8.123 -1.360 -3.282 1.00 49.97 89 GLN A C 1
ATOM 694 O O . GLN A 1 89 ? -8.260 -0.729 -4.327 1.00 49.97 89 GLN A O 1
ATOM 699 N N . GLY A 1 90 ? -6.913 -1.517 -2.718 1.00 53.84 90 GLY A N 1
ATOM 700 C CA . GLY A 1 90 ? -5.664 -0.926 -3.230 1.00 53.84 90 GLY A CA 1
ATOM 701 C C . GLY A 1 90 ? -4.784 -1.851 -4.082 1.00 53.84 90 GLY A C 1
ATOM 702 O O . GLY A 1 90 ? -3.903 -1.365 -4.789 1.00 53.84 90 GLY A O 1
ATOM 703 N N . HIS A 1 91 ? -5.049 -3.161 -4.070 1.00 58.38 91 HIS A N 1
ATOM 704 C CA . HIS A 1 91 ? -4.148 -4.177 -4.629 1.00 58.38 91 HIS A CA 1
ATOM 705 C C . HIS A 1 91 ? -3.860 -3.960 -6.128 1.00 58.38 91 HIS A C 1
ATOM 707 O O . HIS A 1 91 ? -2.713 -4.033 -6.561 1.00 58.38 91 HIS A O 1
ATOM 713 N N . ASP A 1 92 ? -4.870 -3.603 -6.927 1.00 68.56 92 ASP A N 1
ATOM 714 C CA . ASP A 1 92 ? -4.685 -3.324 -8.359 1.00 68.56 92 ASP A CA 1
ATOM 715 C C . ASP A 1 92 ? -3.760 -2.133 -8.616 1.00 68.56 92 ASP A C 1
ATOM 717 O O . ASP A 1 92 ? -2.965 -2.152 -9.558 1.00 68.56 92 ASP A O 1
ATOM 721 N N . HIS A 1 93 ? -3.860 -1.084 -7.799 1.00 76.19 93 HIS A N 1
ATOM 722 C CA . HIS A 1 93 ? -3.008 0.092 -7.932 1.00 76.19 93 HIS A CA 1
ATOM 723 C C . HIS A 1 93 ? -1.571 -0.223 -7.524 1.00 76.19 93 HIS A C 1
ATOM 725 O O . HIS A 1 93 ? -0.653 0.209 -8.213 1.00 76.19 93 HIS A O 1
ATOM 731 N N . GLU A 1 94 ? -1.365 -1.027 -6.484 1.00 76.94 94 GLU A N 1
ATOM 732 C CA . GLU A 1 94 ? -0.036 -1.457 -6.033 1.00 76.94 94 GLU A CA 1
ATOM 733 C C . GLU A 1 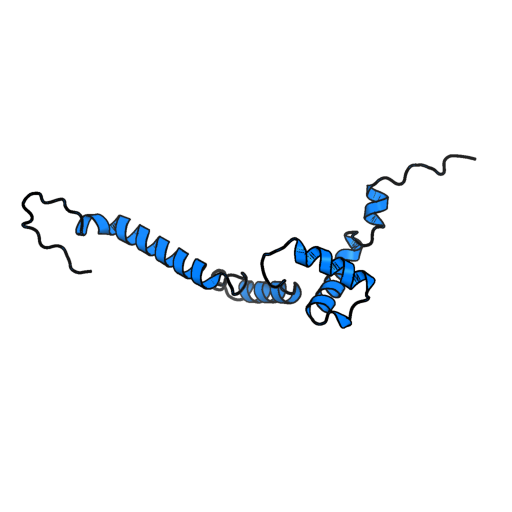94 ? 0.651 -2.366 -7.065 1.00 76.94 94 GLU A C 1
ATOM 735 O O . GLU A 1 94 ? 1.794 -2.116 -7.458 1.00 76.94 94 GLU A O 1
ATOM 740 N N . HIS A 1 95 ? -0.061 -3.362 -7.611 1.00 81.62 95 HIS A N 1
ATOM 741 C CA . HIS A 1 95 ? 0.457 -4.198 -8.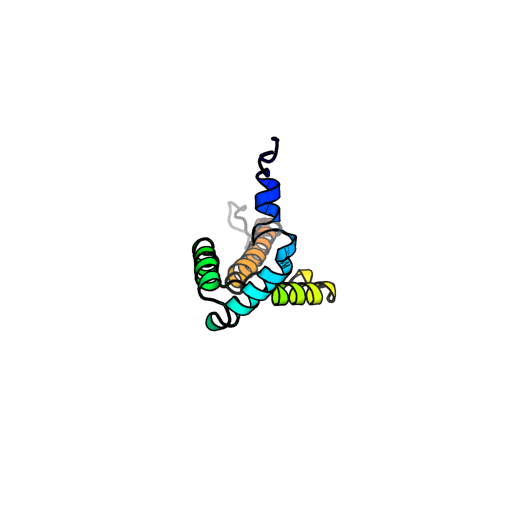704 1.00 81.62 95 HIS A CA 1
ATOM 742 C C . HIS A 1 95 ? 0.801 -3.353 -9.934 1.00 81.62 95 HIS A C 1
ATOM 744 O O . HIS A 1 95 ? 1.868 -3.525 -10.531 1.00 81.62 95 HIS A O 1
ATOM 750 N N . LYS A 1 96 ? -0.057 -2.390 -10.296 1.00 87.88 96 LYS A N 1
ATOM 751 C CA . LYS A 1 96 ? 0.218 -1.441 -11.387 1.00 87.88 96 LYS A CA 1
ATOM 752 C C . LYS A 1 96 ? 1.426 -0.558 -11.085 1.00 87.88 96 LYS A C 1
ATOM 754 O O . LYS A 1 96 ? 2.236 -0.357 -11.982 1.00 87.88 96 LYS A O 1
ATOM 759 N N . GLN A 1 97 ? 1.601 -0.078 -9.856 1.00 87.38 97 GLN A N 1
ATOM 760 C CA . GLN A 1 97 ? 2.762 0.726 -9.461 1.00 87.38 97 GLN A CA 1
ATOM 761 C C . GLN A 1 97 ? 4.074 -0.043 -9.656 1.00 87.38 97 GLN A C 1
ATOM 763 O O . GLN A 1 97 ? 5.012 0.488 -10.253 1.00 87.38 97 GLN A O 1
ATOM 768 N N . VAL A 1 98 ? 4.128 -1.316 -9.253 1.00 91.25 98 VAL A N 1
ATOM 769 C CA . VAL A 1 98 ? 5.303 -2.171 -9.494 1.00 91.25 98 VAL A CA 1
ATOM 770 C C . VAL A 1 98 ? 5.559 -2.341 -10.995 1.00 91.25 98 VAL A C 1
ATOM 772 O O . VAL A 1 98 ? 6.698 -2.208 -11.449 1.00 91.25 98 VAL A O 1
ATOM 775 N N . ARG A 1 99 ? 4.508 -2.575 -11.793 1.00 91.94 99 ARG A N 1
ATOM 776 C CA . ARG A 1 99 ? 4.623 -2.678 -13.258 1.00 91.94 99 ARG A CA 1
ATOM 777 C C . ARG A 1 99 ? 5.087 -1.373 -13.907 1.00 91.94 99 ARG A C 1
ATOM 779 O O . ARG A 1 99 ? 5.906 -1.423 -14.820 1.00 91.94 99 ARG A O 1
ATOM 786 N N . VAL A 1 100 ? 4.634 -0.219 -13.419 1.00 96.19 100 VAL A N 1
ATOM 787 C CA . VAL A 1 100 ? 5.079 1.103 -13.888 1.00 96.19 100 VAL A CA 1
ATOM 788 C C . VAL A 1 100 ? 6.569 1.298 -13.613 1.00 96.19 100 VAL A C 1
ATOM 790 O O . VAL A 1 100 ? 7.302 1.704 -14.512 1.00 96.19 100 VAL A O 1
ATOM 793 N N . LEU A 1 101 ? 7.056 0.948 -12.421 1.00 96.00 101 LEU A N 1
ATOM 794 C CA . LEU A 1 101 ? 8.487 1.032 -12.107 1.00 96.00 101 LEU A CA 1
ATOM 795 C C . LEU A 1 101 ? 9.330 0.097 -12.987 1.00 96.00 101 LEU A C 1
ATOM 797 O O . LEU A 1 101 ? 10.388 0.496 -13.479 1.00 96.00 101 LEU A O 1
ATOM 801 N N . GLN A 1 102 ? 8.851 -1.126 -13.232 1.00 94.94 102 GLN A N 1
ATOM 802 C CA . GLN A 1 102 ? 9.493 -2.063 -14.160 1.00 94.94 102 GLN A CA 1
ATOM 803 C C . GLN A 1 102 ? 9.553 -1.495 -15.582 1.00 94.94 102 GLN A C 1
ATOM 805 O O . GLN A 1 102 ? 10.606 -1.561 -16.216 1.00 94.94 102 GLN A O 1
ATOM 810 N N . LEU A 1 103 ? 8.460 -0.890 -16.058 1.00 95.94 103 LEU A N 1
ATOM 811 C CA . LEU A 1 103 ? 8.381 -0.252 -17.370 1.00 95.94 103 LEU A CA 1
ATOM 812 C C . LEU A 1 103 ? 9.371 0.913 -17.491 1.00 95.94 103 LEU A C 1
ATOM 814 O O . LEU A 1 103 ? 10.152 0.956 -18.439 1.00 95.94 103 LEU A O 1
ATOM 818 N N . ILE A 1 104 ? 9.395 1.820 -16.509 1.00 95.44 104 ILE A N 1
ATOM 819 C CA . ILE A 1 104 ? 10.330 2.955 -16.472 1.00 95.44 104 ILE A CA 1
ATOM 820 C C . ILE A 1 104 ? 11.769 2.450 -16.569 1.00 95.44 104 ILE A C 1
ATOM 822 O O . ILE A 1 104 ? 12.541 2.920 -17.404 1.00 95.44 104 ILE A O 1
ATOM 826 N N . ASN A 1 105 ? 12.133 1.465 -15.749 1.00 96.56 105 ASN A N 1
ATOM 827 C CA . ASN A 1 105 ? 13.482 0.916 -15.764 1.00 96.56 105 ASN A CA 1
ATOM 828 C C . ASN A 1 105 ? 13.799 0.229 -17.099 1.00 96.56 105 ASN A C 1
ATOM 830 O O . ASN A 1 105 ? 14.875 0.456 -17.648 1.00 96.56 105 ASN A O 1
ATOM 834 N N . ALA A 1 106 ? 12.867 -0.536 -17.673 1.00 95.31 106 ALA A N 1
ATOM 835 C CA . ALA A 1 106 ? 13.051 -1.159 -18.982 1.00 95.31 106 ALA A CA 1
ATOM 836 C C . ALA A 1 106 ? 13.360 -0.121 -20.076 1.00 95.31 106 ALA A C 1
ATOM 838 O O . ALA A 1 106 ? 14.318 -0.302 -20.828 1.00 95.31 106 ALA A O 1
ATOM 839 N N . TYR A 1 107 ? 12.631 0.999 -20.111 1.00 95.00 107 TYR A N 1
ATOM 840 C CA . TYR A 1 107 ? 12.890 2.093 -21.053 1.00 95.00 107 TYR A CA 1
ATOM 841 C C . TYR A 1 107 ? 14.196 2.839 -20.762 1.00 95.00 107 TYR A C 1
ATOM 843 O O . TYR A 1 107 ? 14.904 3.205 -21.695 1.00 95.00 107 TYR A O 1
ATOM 851 N N . ARG A 1 108 ? 14.578 3.025 -19.494 1.00 96.00 108 ARG A N 1
ATOM 852 C CA . ARG A 1 108 ? 15.869 3.647 -19.149 1.00 96.00 108 ARG A CA 1
ATOM 853 C C . ARG A 1 108 ? 17.057 2.800 -19.600 1.00 96.00 108 ARG A C 1
ATOM 855 O O . ARG A 1 108 ? 18.038 3.351 -20.083 1.00 96.00 108 ARG A O 1
ATOM 862 N N . PHE A 1 109 ? 16.965 1.479 -19.453 1.00 95.12 109 PHE A N 1
ATOM 863 C CA . PHE A 1 109 ? 18.055 0.571 -19.809 1.00 95.12 109 PHE A CA 1
ATOM 864 C C . PHE A 1 109 ? 18.084 0.209 -21.294 1.00 95.12 109 PHE A C 1
ATOM 866 O O . PHE A 1 109 ? 19.165 0.121 -21.863 1.00 95.12 109 PHE A O 1
ATOM 873 N N . ARG A 1 110 ? 16.927 -0.022 -21.926 1.00 93.81 110 ARG A N 1
ATOM 874 C CA . ARG A 1 110 ? 16.839 -0.536 -23.307 1.00 93.81 110 ARG A CA 1
ATOM 875 C C . ARG A 1 110 ? 16.134 0.396 -24.287 1.00 93.81 110 ARG A C 1
ATOM 877 O O . ARG A 1 110 ? 16.099 0.098 -25.474 1.00 93.81 110 ARG A O 1
ATOM 884 N N . GLY A 1 111 ? 15.622 1.546 -23.851 1.00 93.62 111 GLY A N 1
ATOM 885 C CA . GLY A 1 111 ? 14.917 2.486 -24.732 1.00 93.62 111 GLY A CA 1
ATOM 886 C C . GLY A 1 111 ? 15.775 2.984 -25.896 1.00 93.62 111 GLY A C 1
ATOM 887 O O . GLY A 1 111 ? 15.267 3.190 -26.994 1.00 93.62 111 GLY A O 1
ATOM 888 N N . HIS A 1 112 ? 17.095 3.071 -25.706 1.00 92.19 112 HIS A N 1
ATOM 889 C CA . HIS A 1 112 ? 18.029 3.435 -26.773 1.00 92.19 112 HIS A CA 1
ATOM 890 C C . HIS A 1 112 ? 18.049 2.428 -27.942 1.00 92.19 112 HIS A C 1
ATOM 892 O O . HIS A 1 112 ? 18.477 2.781 -29.035 1.00 92.19 112 HIS A O 1
ATOM 898 N N . GLN A 1 113 ? 17.598 1.185 -27.734 1.00 91.31 113 GLN A N 1
ATOM 899 C CA . GLN A 1 113 ? 17.559 0.142 -28.767 1.00 91.31 113 GLN A CA 1
ATOM 900 C C . GLN A 1 113 ? 16.387 0.326 -29.743 1.00 91.31 113 GLN A C 1
ATOM 902 O O . GLN A 1 113 ? 16.456 -0.148 -30.872 1.00 91.31 113 GLN A O 1
ATOM 907 N N . ILE A 1 114 ? 15.325 1.016 -29.318 1.00 91.00 114 ILE A N 1
ATOM 908 C CA . ILE A 1 114 ? 14.116 1.273 -30.120 1.00 91.00 114 ILE A CA 1
ATOM 909 C C . ILE A 1 114 ? 13.999 2.736 -30.582 1.00 91.00 114 ILE A C 1
ATOM 911 O O . ILE A 1 114 ? 13.060 3.081 -31.303 1.00 91.00 114 ILE A O 1
ATOM 915 N N . ALA A 1 115 ? 14.936 3.592 -30.164 1.00 91.50 115 ALA A N 1
ATOM 916 C CA . ALA A 1 115 ? 14.954 5.015 -30.481 1.00 91.50 115 ALA A CA 1
ATOM 917 C C . ALA A 1 115 ? 15.236 5.278 -31.971 1.00 91.50 115 ALA A C 1
ATOM 919 O O . ALA A 1 115 ? 16.067 4.612 -32.591 1.00 91.50 115 ALA A O 1
ATOM 920 N N . ASP A 1 116 ? 14.579 6.296 -32.529 1.00 90.81 116 ASP A N 1
ATOM 921 C CA . ASP A 1 116 ? 14.758 6.740 -33.916 1.00 90.81 116 ASP A CA 1
ATOM 922 C C . ASP A 1 116 ? 16.000 7.622 -34.066 1.00 90.81 116 ASP A C 1
ATOM 924 O O . ASP A 1 116 ? 15.925 8.835 -34.237 1.00 90.81 116 ASP A O 1
ATOM 928 N N . ILE A 1 117 ? 17.167 6.989 -33.952 1.00 91.00 117 ILE A N 1
ATOM 929 C CA . ILE A 1 117 ? 18.473 7.650 -34.089 1.00 91.00 117 ILE A CA 1
ATOM 930 C C . ILE A 1 117 ? 19.031 7.606 -35.516 1.00 91.00 117 ILE A C 1
ATOM 932 O O . ILE A 1 117 ? 20.044 8.245 -35.789 1.00 91.00 117 ILE A O 1
ATOM 936 N N . ASP A 1 118 ? 18.429 6.813 -36.407 1.00 92.06 118 ASP A N 1
ATOM 937 C CA . ASP A 1 118 ? 18.905 6.627 -37.778 1.00 92.06 118 ASP A CA 1
ATOM 938 C C . ASP A 1 118 ? 18.084 7.483 -38.759 1.00 92.06 118 ASP A C 1
ATOM 940 O O . ASP A 1 118 ? 16.953 7.109 -39.083 1.00 92.06 118 ASP A O 1
ATOM 944 N N . PRO A 1 119 ? 18.628 8.608 -39.263 1.00 92.69 119 PRO A N 1
ATOM 945 C CA . PRO A 1 119 ? 17.919 9.468 -40.209 1.00 92.69 119 PRO A CA 1
ATOM 946 C C . PRO A 1 119 ? 17.692 8.799 -41.571 1.00 92.69 119 PRO A C 1
ATOM 948 O O . PRO A 1 119 ? 16.846 9.258 -42.333 1.00 92.69 119 PRO A O 1
ATOM 951 N N . LEU A 1 120 ? 18.430 7.729 -41.884 1.00 93.25 120 LEU A N 1
ATOM 952 C CA . LEU A 1 120 ? 18.294 6.983 -43.135 1.00 93.25 120 LEU A CA 1
ATOM 953 C C . LEU A 1 120 ? 17.345 5.782 -43.008 1.00 93.25 120 LEU A C 1
ATOM 955 O O . LEU A 1 120 ? 17.017 5.170 -44.020 1.00 93.25 120 LEU A O 1
ATOM 959 N N . GLN A 1 121 ? 16.900 5.453 -41.789 1.00 88.62 121 GLN A N 1
ATOM 960 C CA . GLN A 1 121 ? 15.973 4.352 -41.489 1.00 88.62 121 GLN A CA 1
ATOM 961 C C . GLN A 1 121 ? 16.409 2.985 -42.052 1.00 88.62 121 GLN A C 1
ATOM 963 O O . GLN A 1 121 ? 15.581 2.155 -42.421 1.00 88.62 121 GLN A O 1
ATOM 968 N N . LEU A 1 122 ? 17.716 2.727 -42.114 1.00 89.56 122 LEU A N 1
ATOM 969 C CA . LEU A 1 122 ? 18.263 1.484 -42.664 1.00 89.56 122 LEU A CA 1
ATOM 970 C C . LEU A 1 122 ? 18.376 0.383 -41.604 1.00 89.56 122 LEU A C 1
ATOM 972 O O . LEU A 1 122 ? 18.482 -0.799 -41.933 1.00 89.56 122 LEU A O 1
ATOM 976 N N . ARG A 1 123 ? 18.377 0.752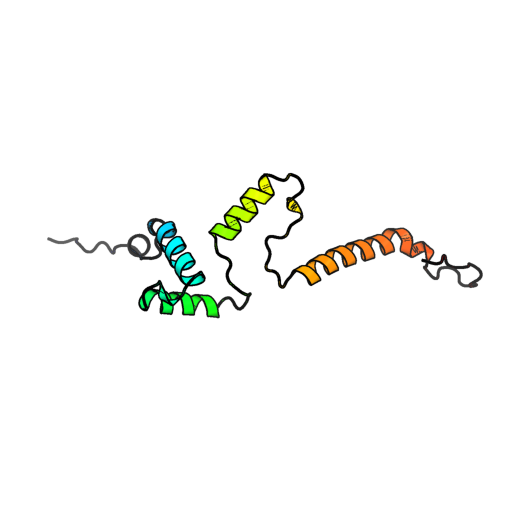 -40.320 1.00 87.31 123 ARG A N 1
ATOM 977 C CA . ARG A 1 123 ? 18.458 -0.198 -39.205 1.00 87.31 123 ARG A CA 1
ATOM 978 C C . ARG A 1 123 ? 17.099 -0.820 -38.884 1.00 87.31 123 ARG A C 1
ATOM 980 O O . ARG A 1 123 ? 16.133 -0.117 -38.598 1.00 87.31 123 ARG A O 1
ATOM 987 N N . ALA A 1 124 ? 17.057 -2.150 -38.818 1.00 82.94 124 ALA A N 1
ATOM 988 C CA . ALA A 1 124 ? 15.907 -2.880 -38.292 1.00 82.94 124 ALA A CA 1
ATOM 989 C C . ALA A 1 124 ? 15.864 -2.783 -36.757 1.00 82.94 124 ALA A C 1
ATOM 991 O O . ALA A 1 124 ? 16.845 -3.104 -36.080 1.00 82.94 124 ALA A O 1
ATOM 992 N N . LYS A 1 125 ? 14.726 -2.349 -36.204 1.00 84.25 125 LYS A N 1
ATOM 993 C CA . LYS A 1 125 ? 14.507 -2.327 -34.751 1.00 84.25 125 LYS A CA 1
ATOM 994 C C . LYS A 1 125 ? 14.299 -3.755 -34.222 1.00 84.25 125 LYS A C 1
ATOM 996 O O . LYS A 1 125 ? 13.645 -4.554 -34.897 1.00 84.25 125 LYS A O 1
ATOM 1001 N N . PRO A 1 126 ? 14.827 -4.089 -33.032 1.00 82.75 126 PRO A N 1
ATOM 1002 C CA . PRO A 1 126 ? 14.588 -5.391 -32.416 1.00 82.75 126 PRO A CA 1
ATOM 1003 C C . PRO A 1 126 ? 13.096 -5.571 -32.090 1.00 82.75 126 PRO A C 1
ATOM 1005 O O . PRO A 1 126 ? 12.433 -4.622 -31.671 1.00 82.75 126 PRO A O 1
ATOM 1008 N N . GLN A 1 127 ? 12.574 -6.786 -32.285 1.00 75.12 127 GLN A N 1
ATOM 1009 C CA . GLN A 1 127 ? 11.210 -7.147 -31.886 1.00 75.12 127 GLN A CA 1
ATOM 1010 C C . GLN A 1 127 ? 11.198 -7.429 -30.374 1.00 75.12 127 GLN A C 1
ATOM 1012 O O . GLN A 1 127 ? 12.008 -8.231 -29.904 1.00 75.12 127 GLN A O 1
ATOM 1017 N N . LEU A 1 128 ? 10.345 -6.714 -29.632 1.00 64.19 128 LEU A N 1
ATOM 1018 C CA . LEU A 1 128 ? 10.137 -6.870 -28.185 1.00 64.19 128 LEU A CA 1
ATOM 1019 C C . LEU A 1 128 ? 9.131 -7.980 -27.877 1.00 64.19 128 LEU A C 1
ATOM 1021 O O . LEU A 1 128 ? 8.144 -8.090 -28.637 1.00 64.19 128 LEU A O 1
#

Radius of gyration: 27.88 Å; chains: 1; bounding box: 46×44×97 Å

Foldseek 3Di:
DDDPPPPCPPVNVLCPDCNHPVNVVVVLVLVLVCLVPVVVHDPVVSVVVVVVVVVCPQDRDDRVVVVVVLVVVLVVDVPSVPDPPDDPVCPVVVVVVVVVVVVVVCCVVCVVQQDPPDPVPPDDGDDD

Organism: NCBI:txid652676

InterPro domains:
  IPR011603 2-oxoglutarate dehydrogenase E1 component [PTHR23152] (16-124)
  IPR032106 2-oxoglutarate dehydrogenase E1 component, N-terminal domain [PF16078] (16-54)

pLDDT: mean 75.16, std 15.0, range [45.38, 96.56]

Sequence (128 aa):
MDDMTRESGLQALWDSSQLSGENAAYLEGLYEAYLQNPASVSEVWKRFFETLARTNNQGIECSHAAAREAMRLATRQPNALLLPVVRAQGHDHEHKQVRVLQLINAYRFRGHQIADIDPLQLRAKPQL

Secondary structure (DSSP, 8-state):
---------HHHHHHTSTTSGGGHHHHHHHHHHHHH-GGGS-HHHHHHHHHHHHH--SSSPPPHHHHHHHHHHHHHSTTGGGS--S-TTSHHHHHHHHHHHHHHHHHHHHGGGTS---TT--SPPPP-